Protein AF-A0A849BZ82-F1 (afdb_monomer_lite)

Structure (mmCIF, N/CA/C/O backbone):
data_AF-A0A849BZ82-F1
#
_entry.id   AF-A0A849BZ82-F1
#
loop_
_atom_site.group_PDB
_atom_site.id
_atom_site.type_symbol
_atom_site.label_atom_id
_atom_site.label_alt_id
_atom_site.label_comp_id
_atom_site.label_asym_id
_atom_site.label_entity_id
_atom_site.label_seq_id
_atom_site.pdbx_PDB_ins_code
_atom_site.Cartn_x
_atom_site.Cartn_y
_atom_site.Cartn_z
_atom_site.occupancy
_atom_site.B_iso_or_equiv
_atom_site.auth_seq_id
_atom_site.auth_comp_id
_atom_site.auth_asym_id
_atom_site.auth_atom_id
_atom_site.pdbx_PDB_model_num
ATOM 1 N N . SER A 1 1 ? 5.387 -6.179 18.784 1.00 56.09 1 SER A N 1
ATOM 2 C CA . SER A 1 1 ? 4.094 -5.492 18.665 1.00 56.09 1 SER A CA 1
ATOM 3 C C . SER A 1 1 ? 3.047 -6.336 19.368 1.00 56.09 1 SER A C 1
ATOM 5 O O . SER A 1 1 ? 3.060 -7.547 19.173 1.00 56.09 1 SER A O 1
ATOM 7 N N . VAL A 1 2 ? 2.236 -5.750 20.252 1.00 65.75 2 VAL A N 1
ATOM 8 C CA . VAL A 1 2 ? 1.095 -6.430 20.889 1.00 65.75 2 VAL A CA 1
ATOM 9 C C . VAL A 1 2 ? -0.139 -5.630 20.508 1.00 65.75 2 VAL A C 1
ATOM 11 O O . VAL A 1 2 ? -0.241 -4.455 20.849 1.00 65.75 2 VAL A O 1
ATOM 14 N N . LEU A 1 3 ? -1.044 -6.254 19.761 1.00 75.88 3 LEU A N 1
ATOM 15 C CA . LEU A 1 3 ? -2.314 -5.641 19.394 1.00 75.88 3 LEU A CA 1
ATOM 16 C C . LEU A 1 3 ? -3.299 -5.851 20.546 1.00 75.88 3 LEU A C 1
ATOM 18 O O . LEU A 1 3 ? -3.539 -6.985 20.964 1.00 75.88 3 LEU A O 1
ATOM 22 N N . GLY A 1 4 ? -3.840 -4.754 21.075 1.00 80.19 4 GLY A N 1
ATOM 23 C CA . GLY A 1 4 ? -4.931 -4.797 22.046 1.00 80.19 4 GLY A CA 1
ATOM 24 C C . GLY A 1 4 ? -6.253 -5.250 21.409 1.00 80.19 4 GLY A C 1
ATOM 25 O O . GLY A 1 4 ? -6.351 -5.351 20.183 1.00 80.19 4 GLY A O 1
ATOM 26 N N . PRO A 1 5 ? -7.291 -5.523 22.220 1.00 84.56 5 PRO A N 1
ATOM 27 C CA . PRO A 1 5 ? -8.618 -5.826 21.695 1.00 84.56 5 PRO A CA 1
ATOM 28 C C . PRO A 1 5 ? -9.149 -4.651 20.862 1.00 84.56 5 PRO A C 1
ATOM 30 O O . PRO A 1 5 ? -9.097 -3.500 21.291 1.00 84.56 5 PRO A O 1
ATOM 33 N N . LEU A 1 6 ? -9.680 -4.955 19.677 1.00 86.00 6 LEU A N 1
ATOM 34 C CA . LEU A 1 6 ? -10.348 -3.978 18.818 1.00 86.00 6 LEU A CA 1
ATOM 35 C C . LEU A 1 6 ? -11.829 -3.864 19.197 1.00 86.00 6 LEU A C 1
ATOM 37 O O . LEU A 1 6 ? -12.472 -4.865 19.527 1.00 86.00 6 LEU A O 1
ATOM 41 N N . GLY A 1 7 ? -12.385 -2.654 19.099 1.00 89.81 7 GLY A N 1
ATOM 42 C CA . GLY A 1 7 ? -13.831 -2.453 19.161 1.00 89.81 7 GLY A CA 1
ATOM 43 C C . GLY A 1 7 ? -14.538 -3.253 18.061 1.00 89.81 7 GLY A C 1
ATOM 44 O O . GLY A 1 7 ? -13.981 -3.481 16.987 1.00 89.81 7 GLY A O 1
ATOM 45 N N . VAL A 1 8 ? -15.772 -3.700 18.315 1.00 94.00 8 VAL A N 1
ATOM 46 C CA . VAL A 1 8 ? -16.495 -4.582 17.379 1.00 94.00 8 VAL A CA 1
ATOM 47 C C . VAL A 1 8 ? -16.681 -3.948 15.996 1.00 94.00 8 VAL A C 1
ATOM 49 O O . VAL A 1 8 ? -16.544 -4.638 14.986 1.00 94.00 8 VAL A O 1
ATOM 52 N N . ASP A 1 9 ? -16.941 -2.642 15.941 1.00 94.00 9 ASP A N 1
ATOM 53 C CA . ASP A 1 9 ? -17.139 -1.915 14.687 1.00 94.00 9 ASP A CA 1
ATOM 54 C C . ASP A 1 9 ? -15.819 -1.723 13.930 1.00 94.00 9 ASP A C 1
ATOM 56 O O . ASP A 1 9 ? -15.774 -1.927 12.713 1.00 94.00 9 ASP A O 1
ATOM 60 N N . ASP A 1 10 ? -14.719 -1.457 14.640 1.00 90.56 10 ASP A N 1
ATOM 61 C CA . ASP A 1 10 ? -13.378 -1.367 14.049 1.00 90.56 10 ASP A CA 1
ATOM 62 C C . ASP A 1 10 ? -12.938 -2.715 13.475 1.00 90.56 10 ASP A C 1
ATOM 64 O O . ASP A 1 10 ? -12.468 -2.787 12.339 1.00 90.56 10 ASP A O 1
ATOM 68 N N . ALA A 1 11 ? -13.159 -3.804 14.218 1.00 92.00 11 ALA A N 1
ATOM 69 C CA . ALA A 1 11 ? -12.847 -5.158 13.774 1.00 92.00 11 ALA A CA 1
ATOM 70 C C . ALA A 1 11 ? -13.655 -5.553 12.527 1.00 92.00 11 ALA A C 1
ATOM 72 O O . ALA A 1 11 ? -13.097 -6.085 11.564 1.00 92.00 11 ALA A O 1
ATOM 73 N N . ARG A 1 12 ? -14.966 -5.264 12.512 1.00 95.38 12 ARG A N 1
ATOM 74 C CA . ARG A 1 12 ? -15.824 -5.505 11.339 1.00 95.38 12 ARG A CA 1
ATOM 75 C C . ARG A 1 12 ? -15.361 -4.700 10.137 1.00 95.38 12 ARG A C 1
ATOM 77 O O . ARG A 1 12 ? -15.303 -5.247 9.037 1.00 95.38 12 ARG A O 1
ATOM 84 N N . THR A 1 13 ? -15.016 -3.434 10.345 1.00 92.81 13 THR A N 1
ATOM 85 C CA . THR A 1 13 ? -14.549 -2.568 9.265 1.00 92.81 13 THR A CA 1
ATOM 86 C C . THR A 1 13 ? -13.210 -3.073 8.734 1.00 92.81 13 THR A C 1
ATOM 88 O O . THR A 1 13 ? -13.089 -3.275 7.533 1.00 92.81 13 THR A O 1
ATOM 91 N N . ALA A 1 14 ? -12.231 -3.374 9.592 1.00 92.69 14 ALA A N 1
ATOM 92 C CA . ALA A 1 14 ? -10.935 -3.926 9.188 1.00 92.69 14 ALA A CA 1
ATOM 93 C C . ALA A 1 14 ? -11.083 -5.202 8.351 1.00 92.69 14 ALA A C 1
ATOM 95 O O . ALA A 1 14 ? -10.532 -5.292 7.252 1.00 92.69 14 ALA A O 1
ATOM 96 N N . LEU A 1 15 ? -11.896 -6.151 8.819 1.00 95.44 15 LEU A N 1
ATOM 97 C CA . LEU A 1 15 ? -12.140 -7.393 8.095 1.00 95.44 15 LEU A CA 1
ATOM 98 C C . LEU A 1 15 ? -12.830 -7.152 6.745 1.00 95.44 15 LEU A C 1
ATOM 100 O O . LEU A 1 15 ? -12.432 -7.744 5.744 1.00 95.44 15 LEU A O 1
ATOM 104 N N . ALA A 1 16 ? -13.843 -6.283 6.696 1.00 95.88 16 ALA A N 1
ATOM 105 C CA . ALA A 1 16 ? -14.559 -5.980 5.458 1.00 95.88 16 ALA A CA 1
ATOM 106 C C . ALA A 1 16 ? -13.627 -5.409 4.378 1.00 95.88 16 ALA A C 1
ATOM 108 O O . ALA A 1 16 ? -13.750 -5.763 3.206 1.00 95.88 16 ALA A O 1
ATOM 109 N N . GLU A 1 17 ? -12.668 -4.568 4.765 1.00 94.50 17 GLU A N 1
ATOM 110 C CA . GLU A 1 17 ? -11.703 -3.987 3.829 1.00 94.50 17 GLU A CA 1
ATOM 111 C C .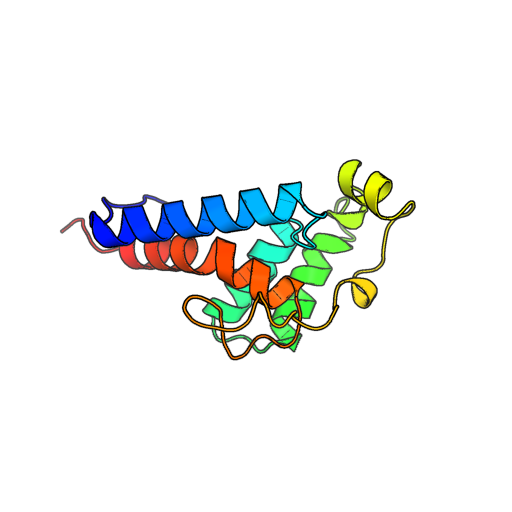 GLU A 1 17 ? -10.698 -5.006 3.303 1.00 94.50 17 GLU A C 1
ATOM 113 O O . GLU A 1 17 ? -10.450 -5.039 2.098 1.00 94.50 17 GLU A O 1
ATOM 118 N N . LEU A 1 18 ? -10.180 -5.880 4.170 1.00 95.88 18 LEU A N 1
ATOM 119 C CA . LEU A 1 18 ? -9.290 -6.967 3.757 1.00 95.88 18 LEU A CA 1
ATOM 120 C C . LEU A 1 18 ? -10.000 -7.950 2.820 1.00 95.88 18 LEU A C 1
ATOM 122 O O . LEU A 1 18 ? -9.435 -8.361 1.809 1.00 95.88 18 LEU A O 1
ATOM 126 N N . VAL A 1 19 ? -11.260 -8.285 3.104 1.00 97.69 19 VAL A N 1
ATOM 127 C CA . VAL A 1 19 ? -12.070 -9.137 2.223 1.00 97.69 19 VAL A CA 1
ATOM 128 C C . VAL A 1 19 ? -12.335 -8.453 0.879 1.00 97.69 19 VAL A C 1
ATOM 130 O O . VAL A 1 19 ? -12.341 -9.123 -0.153 1.00 97.69 19 VAL A O 1
ATOM 133 N N . ALA A 1 20 ? -12.539 -7.133 0.856 1.00 95.75 20 ALA A N 1
ATOM 134 C CA . ALA A 1 20 ? -12.695 -6.387 -0.391 1.00 95.75 20 ALA A CA 1
ATOM 135 C C . ALA A 1 20 ? -11.407 -6.398 -1.233 1.00 95.75 20 ALA A C 1
ATOM 137 O O . ALA A 1 20 ? -11.482 -6.643 -2.435 1.00 95.75 20 ALA A O 1
ATOM 138 N N . LEU A 1 21 ? -10.237 -6.213 -0.609 1.00 96.44 21 LEU A N 1
ATOM 139 C CA . LEU A 1 21 ? -8.942 -6.358 -1.284 1.00 96.44 21 LEU A CA 1
ATOM 140 C C . LEU A 1 21 ? -8.739 -7.781 -1.812 1.00 96.44 21 LEU A C 1
ATOM 142 O O . LEU A 1 21 ? -8.341 -7.954 -2.958 1.00 96.44 21 LEU A O 1
ATOM 146 N N . HIS A 1 22 ? -9.066 -8.797 -1.010 1.00 96.94 22 HIS A N 1
ATOM 147 C CA . HIS A 1 22 ? -8.979 -10.190 -1.440 1.00 96.94 22 HIS A CA 1
ATOM 148 C C . HIS A 1 22 ? -9.838 -10.452 -2.682 1.00 96.94 22 HIS A C 1
ATOM 150 O O . HIS A 1 22 ? -9.348 -11.036 -3.640 1.00 96.94 22 HIS A O 1
ATOM 156 N N . ARG A 1 23 ? -11.086 -9.966 -2.702 1.00 97.62 23 ARG A N 1
ATOM 157 C CA . ARG A 1 23 ? -11.966 -10.078 -3.875 1.00 97.62 23 ARG A CA 1
ATOM 158 C C . ARG A 1 23 ? -11.389 -9.375 -5.100 1.00 97.62 23 ARG A C 1
ATOM 160 O O . ARG A 1 23 ? -11.335 -9.988 -6.155 1.00 97.62 23 ARG A O 1
ATOM 167 N N . ALA A 1 24 ? -10.897 -8.146 -4.951 1.00 96.00 24 ALA A N 1
ATOM 168 C CA . ALA A 1 24 ? -10.261 -7.429 -6.057 1.00 96.00 24 ALA A CA 1
ATOM 169 C C . ALA A 1 24 ? -9.031 -8.180 -6.606 1.00 96.00 24 ALA A C 1
ATOM 171 O O . ALA A 1 24 ? -8.820 -8.206 -7.813 1.00 96.00 24 ALA A O 1
ATOM 172 N N . GLY A 1 25 ? -8.267 -8.844 -5.731 1.00 95.69 25 GLY A N 1
ATOM 173 C CA . GLY A 1 25 ? -7.138 -9.700 -6.107 1.00 95.69 25 GLY A CA 1
ATOM 174 C C . GLY A 1 25 ? -7.510 -11.014 -6.795 1.00 95.69 25 GLY A C 1
ATOM 175 O O . GLY A 1 25 ? -6.645 -11.635 -7.407 1.00 95.69 25 GLY A O 1
ATOM 176 N N . LEU A 1 26 ? -8.772 -11.446 -6.704 1.00 97.06 26 LEU A N 1
ATOM 177 C CA . LEU A 1 26 ? -9.290 -12.577 -7.478 1.00 97.06 26 LEU A CA 1
ATOM 178 C C . LEU A 1 26 ? -9.729 -12.160 -8.888 1.00 97.06 26 LEU A C 1
ATOM 180 O O . LEU A 1 26 ? -9.716 -12.999 -9.786 1.00 97.06 26 LEU A O 1
ATOM 184 N N . ASP A 1 27 ? -10.094 -10.890 -9.083 1.00 96.56 27 ASP A N 1
ATOM 185 C CA . ASP A 1 27 ? -10.492 -10.355 -10.389 1.00 96.56 27 ASP A CA 1
ATOM 186 C C . ASP A 1 27 ? -9.270 -9.989 -11.250 1.00 96.56 27 ASP A C 1
ATOM 188 O O . ASP A 1 27 ? -9.255 -10.227 -12.457 1.00 96.56 27 ASP A O 1
ATOM 192 N N . GLU A 1 28 ? -8.227 -9.421 -10.639 1.00 94.12 28 GLU A N 1
ATOM 1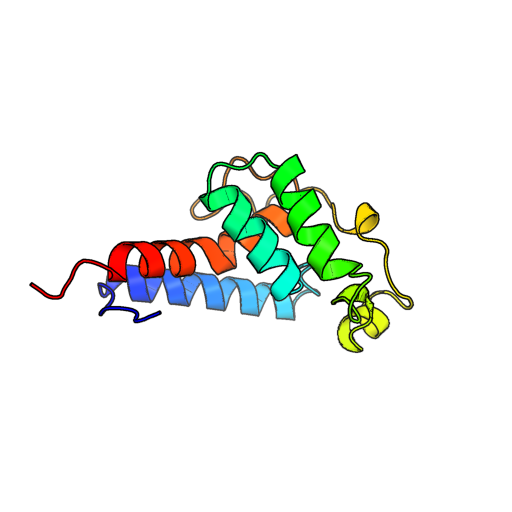93 C CA . GLU A 1 28 ? -6.957 -9.101 -11.298 1.00 94.12 28 GLU A CA 1
ATOM 194 C C . GLU A 1 28 ? -5.785 -9.085 -10.295 1.00 94.12 28 GLU A C 1
ATOM 196 O O . GLU A 1 28 ? -5.989 -8.820 -9.109 1.00 94.12 28 GLU A O 1
ATOM 201 N N . PRO A 1 29 ? -4.530 -9.283 -10.742 1.00 93.75 29 PRO A N 1
ATOM 202 C CA . PRO A 1 29 ? -3.365 -9.105 -9.881 1.00 93.75 29 PRO A CA 1
ATOM 203 C C . PRO A 1 29 ? -3.279 -7.671 -9.335 1.00 93.75 29 PRO A C 1
ATOM 205 O O . PRO A 1 29 ? -3.152 -6.702 -10.091 1.00 93.75 29 PRO A O 1
ATOM 208 N N . LEU A 1 30 ? -3.322 -7.522 -8.010 1.00 95.50 30 LEU A N 1
ATOM 209 C CA . LEU A 1 30 ? -3.132 -6.224 -7.363 1.00 95.50 30 LEU A CA 1
ATOM 210 C C . LEU A 1 30 ? -1.639 -5.860 -7.335 1.00 95.50 30 LEU A C 1
ATOM 212 O O . LEU A 1 30 ? -0.831 -6.696 -6.926 1.00 95.50 30 LEU A O 1
ATOM 216 N N . PRO A 1 31 ? -1.248 -4.616 -7.680 1.00 94.88 31 PRO A N 1
ATOM 217 C CA . PRO A 1 31 ? 0.129 -4.149 -7.522 1.00 94.88 31 PRO A CA 1
ATOM 218 C C . PRO A 1 31 ? 0.413 -3.834 -6.043 1.00 94.88 31 PRO A C 1
ATOM 220 O O . PRO A 1 31 ? 0.547 -2.675 -5.648 1.00 94.88 31 PRO A O 1
ATOM 223 N N . LEU A 1 32 ? 0.455 -4.884 -5.218 1.00 96.12 32 LEU A N 1
ATOM 224 C CA . LEU A 1 32 ? 0.653 -4.824 -3.770 1.00 96.12 32 LEU A CA 1
ATOM 225 C C . LEU A 1 32 ? 1.743 -5.821 -3.310 1.00 96.12 32 LEU A C 1
ATOM 227 O O . LEU A 1 32 ? 1.424 -6.793 -2.624 1.00 96.12 32 LEU A O 1
ATOM 231 N N . PRO A 1 33 ? 3.030 -5.607 -3.658 1.00 96.62 33 PRO A N 1
ATOM 232 C CA . PRO A 1 33 ? 4.124 -6.367 -3.052 1.00 96.62 33 PRO A CA 1
ATOM 233 C C . PRO A 1 33 ? 4.213 -6.021 -1.562 1.00 96.62 33 PRO A C 1
ATOM 235 O O . PRO A 1 33 ? 4.252 -4.843 -1.198 1.00 96.62 33 PRO A O 1
ATOM 238 N N . ILE A 1 34 ? 4.169 -7.021 -0.685 1.00 95.75 34 ILE A N 1
ATOM 239 C CA . ILE A 1 34 ? 3.835 -6.835 0.735 1.00 95.75 34 ILE A CA 1
ATOM 240 C C . ILE A 1 34 ? 4.896 -6.017 1.485 1.00 95.75 34 ILE A C 1
ATOM 242 O O . ILE A 1 34 ? 4.534 -5.069 2.185 1.00 95.75 34 ILE A O 1
ATOM 246 N N . LYS A 1 35 ? 6.195 -6.308 1.332 1.00 96.56 35 LYS A N 1
ATOM 247 C CA . LYS A 1 35 ? 7.270 -5.576 2.041 1.00 96.56 35 LYS A CA 1
ATOM 248 C C . LYS A 1 35 ? 7.469 -4.170 1.472 1.00 96.56 35 LYS A C 1
ATOM 250 O O . LYS A 1 35 ? 7.806 -3.242 2.211 1.00 96.56 35 LYS A O 1
ATOM 255 N N . THR A 1 36 ? 7.288 -4.015 0.166 1.00 98.00 36 THR A N 1
ATOM 256 C CA . THR A 1 36 ? 7.360 -2.750 -0.572 1.00 98.00 36 THR A CA 1
ATOM 257 C C . THR A 1 36 ? 6.208 -1.834 -0.170 1.00 98.00 36 THR A C 1
ATOM 259 O O . THR A 1 36 ? 6.428 -0.666 0.155 1.00 98.00 36 THR A O 1
ATOM 262 N N . ALA A 1 37 ? 4.991 -2.377 -0.110 1.00 98.31 37 ALA A N 1
ATOM 263 C CA . ALA A 1 37 ? 3.797 -1.678 0.341 1.00 98.31 37 ALA A CA 1
ATOM 264 C C . ALA A 1 37 ? 3.879 -1.293 1.824 1.00 98.31 37 ALA A C 1
ATOM 266 O O . ALA A 1 37 ? 3.509 -0.175 2.175 1.00 98.31 37 ALA A O 1
ATOM 267 N N . GLU A 1 38 ? 4.404 -2.170 2.687 1.00 98.06 38 GLU A N 1
ATOM 268 C CA . GLU A 1 38 ? 4.635 -1.855 4.104 1.00 98.06 38 GLU A CA 1
ATOM 269 C C . GLU A 1 38 ? 5.565 -0.648 4.238 1.00 98.06 38 GLU A C 1
ATOM 271 O O . GLU A 1 38 ? 5.213 0.337 4.883 1.00 98.06 38 GLU A O 1
ATOM 276 N N . ALA A 1 39 ? 6.717 -0.673 3.559 1.00 98.06 39 ALA A N 1
ATOM 277 C CA . ALA A 1 39 ? 7.672 0.430 3.612 1.00 98.06 39 ALA A CA 1
ATOM 278 C C . ALA A 1 39 ? 7.074 1.747 3.095 1.00 98.06 39 ALA A C 1
ATOM 280 O O . ALA A 1 39 ? 7.360 2.810 3.656 1.00 98.06 39 ALA A O 1
ATOM 281 N N . TYR A 1 40 ? 6.231 1.682 2.060 1.00 98.56 40 TYR A N 1
ATOM 282 C CA . TYR A 1 40 ? 5.487 2.835 1.563 1.00 98.56 40 TYR A CA 1
ATOM 283 C C . TYR A 1 40 ? 4.549 3.401 2.638 1.00 98.56 40 TYR A C 1
ATOM 285 O O . TYR A 1 40 ? 4.650 4.576 3.004 1.00 98.56 40 TYR A O 1
ATOM 293 N N . ALA A 1 41 ? 3.655 2.564 3.169 1.00 98.25 41 ALA A N 1
ATOM 294 C CA . ALA A 1 41 ? 2.637 2.970 4.132 1.00 98.25 41 ALA A CA 1
ATOM 295 C C . ALA A 1 41 ? 3.258 3.479 5.438 1.00 98.25 41 ALA A C 1
ATOM 297 O O . ALA A 1 41 ? 2.895 4.554 5.911 1.00 98.25 41 ALA A O 1
ATOM 298 N N . SER A 1 42 ? 4.277 2.793 5.959 1.00 97.88 42 SER A N 1
ATOM 299 C CA . SER A 1 42 ? 5.035 3.218 7.139 1.00 97.88 42 SER A CA 1
ATOM 300 C C . SER A 1 42 ? 5.652 4.608 6.960 1.00 97.88 42 SER A C 1
ATOM 302 O O . SER A 1 42 ? 5.605 5.434 7.877 1.00 97.88 42 SER A O 1
ATOM 304 N N . ARG A 1 43 ? 6.183 4.930 5.768 1.00 98.31 43 ARG A N 1
ATOM 305 C CA . ARG A 1 43 ? 6.682 6.285 5.481 1.00 98.31 43 ARG A CA 1
ATOM 306 C C . ARG A 1 43 ? 5.575 7.321 5.387 1.00 98.31 43 ARG A C 1
ATOM 308 O O . ARG A 1 43 ? 5.758 8.405 5.938 1.00 98.31 43 ARG A O 1
ATOM 315 N N . ARG A 1 44 ? 4.448 7.007 4.743 1.00 97.75 44 ARG A N 1
ATOM 316 C CA . ARG A 1 44 ? 3.301 7.927 4.669 1.00 97.75 44 ARG A CA 1
ATOM 317 C C . ARG A 1 44 ? 2.700 8.206 6.036 1.00 97.75 44 ARG A C 1
ATOM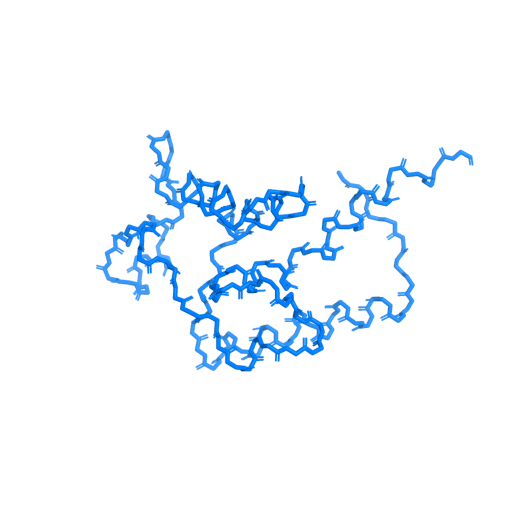 319 O O . ARG A 1 44 ? 2.486 9.367 6.373 1.00 97.75 44 ARG A O 1
ATOM 326 N N . ARG A 1 45 ? 2.527 7.175 6.860 1.00 95.31 45 ARG A N 1
ATOM 327 C CA . ARG A 1 45 ? 2.067 7.307 8.244 1.00 95.31 45 ARG A CA 1
ATOM 328 C C . ARG A 1 45 ? 2.994 8.184 9.083 1.00 95.31 45 ARG A C 1
ATOM 330 O O . ARG A 1 45 ? 2.525 8.994 9.873 1.00 95.31 45 ARG A O 1
ATOM 337 N N . GLY A 1 46 ? 4.306 8.066 8.882 1.00 94.69 46 GLY A N 1
ATOM 338 C CA . GLY A 1 46 ? 5.308 8.918 9.527 1.00 94.69 46 GLY A CA 1
ATOM 339 C C . GLY A 1 46 ? 5.347 10.372 9.032 1.00 94.69 46 GLY A C 1
ATOM 340 O O . GLY A 1 46 ? 6.283 11.087 9.379 1.00 94.69 46 GLY A O 1
ATOM 341 N N . GLY A 1 47 ? 4.393 10.808 8.200 1.00 96.00 47 GLY A N 1
ATOM 342 C CA . GLY A 1 47 ? 4.342 12.160 7.631 1.00 96.00 47 GLY A CA 1
ATOM 343 C C . GLY A 1 47 ? 5.256 12.374 6.421 1.00 96.00 47 GLY A C 1
ATOM 344 O O . GLY A 1 47 ? 5.455 13.509 5.992 1.00 96.00 47 GLY A O 1
ATOM 345 N N . GLY A 1 48 ? 5.835 11.306 5.866 1.00 97.81 48 GLY A N 1
ATOM 346 C CA . GLY A 1 48 ? 6.646 11.377 4.655 1.00 97.81 48 GLY A CA 1
ATOM 347 C C . GLY A 1 48 ? 5.819 11.763 3.427 1.00 97.81 48 GLY A C 1
ATOM 348 O O . GLY A 1 48 ? 4.644 11.415 3.309 1.00 97.81 48 GLY A O 1
ATOM 349 N N . SER A 1 49 ? 6.452 12.459 2.481 1.00 98.38 49 SER A N 1
ATOM 350 C CA . SER A 1 49 ? 5.843 12.764 1.184 1.00 98.38 49 SER A CA 1
ATOM 351 C C . SER A 1 49 ? 5.638 11.498 0.340 1.00 98.38 49 SER A C 1
ATOM 353 O O . SER A 1 49 ? 6.262 10.464 0.590 1.00 98.38 49 SER A O 1
ATOM 355 N N . VAL A 1 50 ? 4.811 11.597 -0.711 1.00 98.25 50 VAL A N 1
ATOM 356 C CA . VAL A 1 50 ? 4.656 10.549 -1.743 1.00 98.25 50 VAL A CA 1
ATOM 357 C C . VAL A 1 50 ? 6.027 10.081 -2.239 1.00 98.25 50 VAL A C 1
ATOM 359 O O . VAL A 1 50 ? 6.294 8.885 -2.244 1.00 98.25 50 VAL A O 1
ATOM 362 N N . LEU A 1 51 ? 6.909 11.021 -2.597 1.00 98.06 51 LEU A N 1
ATOM 363 C CA . LEU A 1 51 ? 8.236 10.723 -3.138 1.00 98.06 51 LEU A CA 1
ATOM 364 C C . LEU A 1 51 ? 9.117 9.983 -2.120 1.00 98.06 51 LEU A C 1
ATOM 366 O O . LEU A 1 51 ? 9.690 8.948 -2.435 1.00 98.06 51 LEU A O 1
ATOM 370 N N . ALA A 1 52 ? 9.152 10.447 -0.867 1.00 98.38 52 ALA A N 1
ATOM 371 C CA . ALA A 1 52 ? 9.925 9.781 0.183 1.00 98.38 52 ALA A CA 1
ATOM 372 C C . ALA A 1 52 ? 9.416 8.355 0.478 1.00 98.38 52 ALA A C 1
ATOM 374 O O . ALA A 1 52 ? 10.197 7.469 0.838 1.00 98.38 52 ALA A O 1
ATOM 375 N N . ALA A 1 53 ? 8.107 8.126 0.336 1.00 98.50 53 ALA A N 1
ATOM 376 C CA . ALA A 1 53 ? 7.510 6.801 0.447 1.00 98.50 53 ALA A CA 1
ATOM 377 C C . ALA A 1 53 ? 7.854 5.906 -0.757 1.00 98.50 53 ALA A C 1
ATOM 379 O O . ALA A 1 53 ? 8.189 4.739 -0.552 1.00 98.50 53 ALA A O 1
ATOM 380 N N . GLN A 1 54 ? 7.860 6.450 -1.982 1.00 98.19 54 GLN A N 1
ATOM 381 C CA . GLN A 1 54 ? 8.326 5.742 -3.183 1.00 98.19 54 GLN A CA 1
ATOM 382 C C . GLN A 1 54 ? 9.791 5.316 -3.049 1.00 98.19 54 GLN A C 1
ATOM 384 O O . GLN A 1 54 ? 10.104 4.155 -3.294 1.00 98.19 54 GLN A O 1
ATOM 389 N N . ASP A 1 55 ? 10.666 6.194 -2.554 1.00 97.62 55 ASP A N 1
ATOM 390 C CA . ASP A 1 55 ? 12.078 5.868 -2.321 1.00 97.62 55 ASP A CA 1
ATOM 391 C C . ASP A 1 55 ? 12.253 4.736 -1.296 1.00 97.62 55 ASP A C 1
ATOM 393 O O . ASP A 1 55 ? 13.145 3.894 -1.411 1.00 97.62 55 ASP A O 1
ATOM 397 N N . ALA A 1 56 ? 11.423 4.706 -0.248 1.00 97.56 56 ALA A N 1
ATOM 398 C CA . ALA A 1 56 ? 11.474 3.641 0.751 1.00 97.56 56 ALA A CA 1
ATOM 399 C C . ALA A 1 56 ? 10.962 2.303 0.228 1.00 97.56 56 ALA A C 1
ATOM 401 O O . ALA A 1 56 ? 11.558 1.273 0.543 1.00 97.56 56 ALA A O 1
ATOM 402 N N . ALA A 1 57 ? 9.904 2.334 -0.573 1.00 97.88 57 ALA A N 1
ATOM 403 C CA . ALA A 1 57 ? 9.371 1.178 -1.267 1.00 97.88 57 ALA A CA 1
ATOM 404 C C . ALA A 1 57 ? 10.381 0.620 -2.284 1.00 97.88 57 ALA A C 1
ATOM 406 O O . ALA A 1 57 ? 10.692 -0.567 -2.243 1.00 97.88 57 ALA A O 1
ATOM 407 N N . ALA A 1 58 ? 10.989 1.475 -3.112 1.00 96.69 58 ALA A N 1
ATOM 408 C CA . ALA A 1 58 ? 11.984 1.079 -4.111 1.00 96.69 58 ALA A CA 1
ATOM 409 C C . ALA A 1 58 ? 13.166 0.313 -3.493 1.00 96.69 58 ALA A C 1
ATOM 411 O O . ALA A 1 58 ? 13.595 -0.701 -4.033 1.00 96.69 58 ALA A O 1
ATOM 412 N N . ARG A 1 59 ? 13.630 0.714 -2.299 1.00 95.56 59 ARG A N 1
ATOM 413 C CA . ARG A 1 59 ? 14.687 -0.009 -1.563 1.00 95.56 59 ARG A CA 1
ATOM 414 C C . ARG A 1 59 ? 14.299 -1.422 -1.115 1.00 95.56 59 ARG A C 1
ATOM 416 O O . ARG A 1 59 ? 15.190 -2.217 -0.833 1.00 95.56 59 ARG A O 1
ATOM 423 N N . ARG A 1 60 ? 13.004 -1.724 -0.978 1.00 96.44 60 ARG A N 1
ATOM 424 C CA . ARG A 1 60 ? 12.500 -3.080 -0.684 1.00 96.44 60 ARG A CA 1
ATOM 425 C C . ARG A 1 60 ? 12.281 -3.896 -1.952 1.00 96.44 60 ARG A C 1
ATOM 427 O O . ARG A 1 60 ? 12.457 -5.109 -1.921 1.00 96.44 60 ARG A O 1
ATOM 434 N N . TRP A 1 61 ? 11.943 -3.217 -3.039 1.00 97.31 61 TRP A N 1
ATOM 435 C CA . TRP A 1 61 ? 11.669 -3.824 -4.328 1.00 97.31 61 TRP A CA 1
ATOM 436 C C . TRP A 1 61 ? 12.941 -4.226 -5.091 1.00 97.31 61 TRP A C 1
ATOM 438 O O . TRP A 1 61 ? 13.092 -5.399 -5.409 1.00 97.31 61 TRP A O 1
ATOM 448 N N . ASP A 1 62 ? 13.884 -3.298 -5.296 1.00 93.56 62 ASP A N 1
ATOM 449 C CA . ASP A 1 62 ? 15.107 -3.499 -6.105 1.00 93.56 62 ASP A CA 1
ATOM 450 C C . ASP A 1 62 ? 16.348 -3.903 -5.273 1.00 93.56 62 ASP A C 1
ATOM 452 O O . ASP A 1 62 ? 17.455 -3.889 -5.797 1.00 93.56 62 ASP A O 1
ATOM 456 N N . SER A 1 63 ? 16.202 -4.162 -3.965 1.00 85.44 63 SER A N 1
ATOM 457 C CA . SER A 1 63 ? 17.296 -4.195 -2.967 1.00 85.44 63 SER A CA 1
ATOM 458 C C . SER A 1 63 ? 18.657 -4.739 -3.462 1.00 85.44 63 SER A C 1
ATOM 460 O O . SER A 1 63 ? 18.752 -5.809 -4.053 1.00 85.44 63 SER A O 1
ATOM 462 N N . ASP A 1 64 ? 19.734 -4.008 -3.151 1.00 73.62 64 ASP A N 1
ATOM 463 C CA . ASP A 1 64 ? 21.117 -4.294 -3.567 1.00 73.62 64 ASP A CA 1
ATOM 464 C C . ASP A 1 64 ? 21.879 -5.234 -2.614 1.00 73.62 64 ASP A C 1
ATOM 466 O O . ASP A 1 64 ? 22.872 -5.858 -2.992 1.00 73.62 64 ASP A O 1
ATOM 470 N N . ARG A 1 65 ? 21.435 -5.325 -1.356 1.00 78.56 65 ARG A N 1
ATOM 471 C CA . ARG A 1 65 ? 22.102 -6.093 -0.294 1.00 78.56 65 ARG A CA 1
ATOM 472 C C . ARG A 1 65 ? 21.628 -7.545 -0.215 1.00 78.56 65 ARG A C 1
ATOM 474 O O . ARG A 1 65 ? 22.411 -8.426 0.130 1.00 78.56 65 ARG A O 1
ATOM 481 N N . PHE A 1 66 ? 20.349 -7.770 -0.487 1.00 82.25 66 PHE A N 1
ATOM 482 C CA . PHE A 1 66 ? 19.689 -9.073 -0.586 1.00 82.25 66 PHE A CA 1
ATOM 483 C C . PHE A 1 66 ? 18.683 -8.984 -1.734 1.00 82.25 66 PHE A C 1
ATOM 485 O O . PHE A 1 66 ? 18.233 -7.873 -1.994 1.00 82.25 66 PHE A O 1
ATOM 492 N N . PRO A 1 67 ? 18.288 -10.097 -2.379 1.00 85.12 67 PRO A N 1
ATOM 493 C CA . PRO A 1 67 ? 17.249 -10.049 -3.402 1.00 85.12 67 PRO A CA 1
ATOM 494 C C . PRO A 1 67 ? 16.009 -9.308 -2.885 1.00 85.12 67 PRO A C 1
ATOM 496 O O . PRO A 1 67 ? 15.463 -9.657 -1.832 1.00 85.12 67 PRO A O 1
ATOM 499 N N . GLY A 1 68 ? 15.631 -8.233 -3.578 1.00 92.75 68 GLY A N 1
ATOM 500 C CA . GLY A 1 68 ? 14.394 -7.506 -3.306 1.00 92.75 68 GLY A CA 1
ATOM 501 C C . GLY A 1 68 ? 13.168 -8.255 -3.834 1.00 92.75 68 GLY A C 1
ATOM 502 O O . GLY A 1 68 ? 13.305 -9.253 -4.542 1.00 92.75 68 GLY A O 1
ATOM 503 N N . GLU A 1 69 ? 11.964 -7.768 -3.511 1.00 96.00 69 GLU A N 1
ATOM 504 C CA . GLU A 1 69 ? 10.712 -8.419 -3.949 1.00 96.00 69 GLU A CA 1
ATOM 505 C C . GLU A 1 69 ? 10.599 -8.523 -5.484 1.00 96.00 69 GLU A C 1
ATOM 507 O O . GLU A 1 69 ? 9.944 -9.431 -5.979 1.00 96.00 69 GLU A O 1
ATOM 512 N N . ALA A 1 70 ? 11.298 -7.685 -6.262 1.00 96.19 70 ALA A N 1
ATOM 513 C CA . ALA A 1 70 ? 11.322 -7.792 -7.725 1.00 96.19 70 ALA A CA 1
ATOM 514 C C . ALA A 1 70 ? 11.811 -9.158 -8.243 1.00 96.19 70 ALA A C 1
ATOM 516 O O . ALA A 1 70 ? 11.416 -9.576 -9.334 1.00 96.19 70 ALA A O 1
ATOM 517 N N . ALA A 1 71 ? 12.664 -9.833 -7.468 1.00 95.62 71 ALA A N 1
ATOM 518 C CA . ALA A 1 71 ? 13.255 -11.123 -7.802 1.00 95.62 71 ALA A CA 1
ATOM 519 C C . ALA A 1 71 ? 12.459 -12.322 -7.251 1.00 95.62 71 ALA A C 1
ATOM 521 O O . ALA A 1 71 ? 12.813 -13.469 -7.541 1.00 95.62 71 ALA A O 1
ATOM 522 N N . ASP A 1 72 ? 11.399 -12.094 -6.462 1.00 95.38 72 ASP A N 1
ATOM 523 C CA . ASP A 1 72 ? 10.588 -13.190 -5.926 1.00 95.38 72 ASP A CA 1
ATOM 524 C C . ASP A 1 72 ? 9.819 -13.898 -7.074 1.00 95.38 72 ASP A C 1
ATOM 526 O O . ASP A 1 72 ? 9.370 -13.242 -8.027 1.00 95.38 72 ASP A O 1
ATOM 530 N N . PRO A 1 73 ? 9.650 -15.239 -7.031 1.00 96.12 73 PRO A N 1
ATOM 531 C CA . PRO A 1 73 ? 9.103 -16.015 -8.149 1.00 96.12 73 PRO A CA 1
ATOM 532 C C . PRO A 1 73 ? 7.733 -15.545 -8.654 1.00 96.12 73 PRO A C 1
ATOM 534 O O . PRO A 1 73 ? 7.476 -15.574 -9.857 1.00 96.12 73 PRO A O 1
ATOM 537 N N . GLU A 1 74 ? 6.852 -15.102 -7.760 1.00 94.75 74 GLU A N 1
ATOM 538 C CA . GLU A 1 74 ? 5.530 -14.569 -8.088 1.00 94.75 74 GLU A CA 1
ATOM 539 C C . GLU A 1 74 ? 5.596 -13.261 -8.889 1.00 94.75 74 GLU A C 1
ATOM 541 O O . GLU A 1 74 ? 4.789 -13.047 -9.796 1.00 94.75 74 GLU A O 1
ATOM 546 N N . HIS A 1 75 ? 6.581 -12.410 -8.605 1.00 95.88 75 HIS A N 1
ATOM 547 C CA . HIS A 1 75 ? 6.783 -11.140 -9.293 1.00 95.88 75 HIS A CA 1
ATOM 548 C C . HIS A 1 75 ? 7.440 -11.355 -10.658 1.00 95.88 75 HIS A C 1
ATOM 550 O O . HIS A 1 75 ? 6.999 -10.771 -11.652 1.00 95.88 75 HIS A O 1
ATOM 556 N N . LEU A 1 76 ? 8.394 -12.286 -10.741 1.00 96.12 76 LEU A N 1
ATOM 557 C CA . LEU A 1 76 ? 8.952 -12.751 -12.011 1.00 96.12 76 LEU A CA 1
ATOM 558 C C . LEU A 1 76 ? 7.883 -13.372 -12.915 1.00 96.12 76 LEU A C 1
ATOM 560 O O . LEU A 1 76 ? 7.853 -13.087 -14.111 1.00 96.12 76 LEU A O 1
ATOM 564 N N . LEU A 1 77 ? 6.987 -14.192 -12.359 1.00 95.69 77 LEU A N 1
ATOM 565 C CA . LEU A 1 77 ? 5.885 -14.800 -13.105 1.00 95.69 77 LEU A CA 1
ATOM 566 C C . LEU A 1 77 ? 4.919 -13.741 -13.649 1.00 95.69 77 LEU A C 1
ATOM 568 O O . LEU A 1 77 ? 4.498 -13.833 -14.801 1.00 95.69 77 LEU A O 1
ATOM 572 N N . LEU A 1 78 ? 4.577 -12.738 -12.834 1.00 94.56 78 LEU A N 1
ATOM 573 C CA . LEU A 1 78 ? 3.638 -11.681 -13.211 1.00 94.56 78 LEU A CA 1
ATOM 574 C C . LEU A 1 78 ? 4.195 -10.757 -14.304 1.00 94.56 78 LEU A C 1
ATOM 576 O O . LEU A 1 78 ? 3.452 -10.332 -15.188 1.00 94.56 78 LEU A O 1
ATOM 580 N N . HIS A 1 79 ? 5.486 -10.429 -14.241 1.00 94.00 79 HIS A N 1
ATOM 581 C CA . HIS A 1 79 ? 6.098 -9.424 -15.116 1.00 94.00 79 HIS A CA 1
ATOM 582 C C . HIS A 1 79 ? 6.956 -10.016 -16.245 1.00 94.00 79 HIS A C 1
ATOM 584 O O . HIS A 1 79 ? 7.339 -9.295 -17.167 1.00 94.00 79 HIS A O 1
ATOM 590 N N . GLY A 1 80 ? 7.268 -11.313 -16.191 1.00 96.50 80 GLY A N 1
ATOM 591 C CA . GLY A 1 80 ? 8.144 -12.014 -17.138 1.00 96.50 80 GLY A CA 1
ATOM 592 C C . GLY A 1 80 ? 9.634 -11.677 -16.997 1.00 96.50 80 GLY A C 1
ATOM 593 O O . GLY A 1 80 ? 10.453 -12.175 -17.768 1.00 96.50 80 GLY A O 1
ATOM 594 N N . ARG A 1 81 ? 9.985 -10.811 -16.045 1.00 95.62 81 ARG A N 1
ATOM 595 C CA . ARG A 1 81 ? 11.336 -10.334 -15.733 1.00 95.62 81 ARG A CA 1
ATOM 596 C C . ARG A 1 81 ? 11.334 -9.682 -14.356 1.00 95.62 81 ARG A C 1
ATOM 598 O O . ARG A 1 81 ? 10.271 -9.352 -13.834 1.00 95.62 81 ARG A O 1
ATOM 605 N N . GLU A 1 82 ? 12.519 -9.392 -13.838 1.00 95.25 82 GLU A N 1
ATOM 606 C CA . GLU A 1 82 ? 12.658 -8.418 -12.756 1.00 95.25 82 GLU A CA 1
ATOM 607 C C . GLU A 1 82 ? 12.218 -7.041 -13.282 1.00 95.25 82 GLU A C 1
ATOM 609 O O . GLU A 1 82 ? 12.806 -6.481 -14.217 1.00 95.25 82 GLU A O 1
ATOM 614 N N . LEU A 1 83 ? 11.107 -6.533 -12.749 1.00 95.62 83 LEU A N 1
ATOM 615 C CA . LEU A 1 83 ? 10.551 -5.229 -13.102 1.00 95.62 83 LEU A CA 1
ATOM 616 C C . LEU A 1 83 ? 11.266 -4.152 -12.263 1.00 95.62 83 LEU A C 1
ATOM 618 O O . LEU A 1 83 ? 11.240 -4.269 -11.049 1.00 95.62 83 LEU A O 1
ATOM 622 N N . PRO A 1 84 ? 11.867 -3.100 -12.839 1.00 95.25 84 PRO A N 1
ATOM 623 C CA . PRO A 1 84 ? 12.436 -1.979 -12.094 1.00 95.25 84 PRO A CA 1
ATOM 624 C C . PRO A 1 84 ? 11.391 -1.229 -11.265 1.00 95.25 84 PRO A C 1
ATOM 626 O O . PRO A 1 84 ? 10.274 -0.999 -11.737 1.00 95.25 84 PRO A O 1
ATOM 629 N N . SER A 1 85 ? 11.768 -0.731 -10.082 1.00 95.75 85 SER A N 1
ATOM 630 C CA . SER A 1 85 ? 10.854 0.041 -9.214 1.00 95.75 85 SER A CA 1
ATOM 631 C C . SER A 1 85 ? 10.213 1.258 -9.888 1.00 95.75 85 SER A C 1
ATOM 633 O O . SER A 1 85 ? 9.089 1.626 -9.549 1.00 95.75 85 SER A O 1
ATOM 635 N N . ALA A 1 86 ? 10.888 1.876 -10.861 1.00 95.25 86 ALA A N 1
ATOM 636 C CA . ALA A 1 86 ? 10.353 3.002 -11.627 1.00 95.25 86 ALA A CA 1
ATOM 637 C C . ALA A 1 86 ? 9.046 2.661 -12.372 1.00 95.25 86 ALA A C 1
ATOM 639 O O . ALA A 1 86 ? 8.241 3.555 -12.630 1.00 95.25 86 ALA A O 1
ATOM 640 N N . GLU A 1 87 ? 8.813 1.382 -12.683 1.00 96.19 87 GLU A N 1
ATOM 641 C CA . GLU A 1 87 ? 7.632 0.901 -13.405 1.00 96.19 87 GLU A CA 1
ATOM 642 C C . GLU A 1 87 ? 6.466 0.498 -12.476 1.00 96.19 87 GLU A C 1
ATOM 644 O O . GLU A 1 87 ? 5.395 0.145 -12.960 1.00 96.19 87 GLU A O 1
ATOM 649 N N . LEU A 1 88 ? 6.616 0.584 -11.146 1.00 94.75 88 LEU A N 1
ATOM 650 C CA . LEU A 1 88 ? 5.552 0.236 -10.184 1.00 94.75 88 LEU A CA 1
ATOM 651 C C . LEU A 1 88 ? 4.441 1.296 -10.066 1.00 94.75 88 LEU A C 1
ATOM 653 O O . LEU A 1 88 ? 3.361 1.033 -9.528 1.00 94.75 88 LEU A O 1
ATOM 657 N N . TRP A 1 89 ? 4.708 2.523 -10.511 1.00 96.38 89 TRP A N 1
ATOM 658 C CA . TRP A 1 89 ? 3.941 3.713 -10.133 1.00 96.38 89 TRP A CA 1
ATOM 659 C C . TRP A 1 89 ? 2.782 4.023 -11.083 1.00 96.38 89 TRP A C 1
ATOM 661 O O . TRP A 1 89 ? 2.704 5.102 -11.669 1.00 96.38 89 TRP A O 1
ATOM 671 N N . PHE A 1 90 ? 1.841 3.089 -11.211 1.00 95.38 90 PHE A N 1
ATOM 672 C CA . PHE A 1 90 ? 0.616 3.310 -11.986 1.00 95.38 90 PHE A CA 1
ATOM 673 C C . PHE A 1 90 ? -0.326 4.309 -11.295 1.00 95.38 90 PHE A C 1
ATOM 675 O O . PHE A 1 90 ? -0.405 4.298 -10.063 1.00 95.38 90 PHE A O 1
ATOM 682 N N . PRO A 1 91 ? -1.094 5.128 -12.038 1.00 97.06 91 PRO A N 1
ATOM 683 C CA . PRO A 1 91 ? -2.108 6.006 -11.452 1.00 97.06 91 PRO A CA 1
ATOM 684 C C . PRO A 1 91 ? -3.173 5.234 -10.657 1.00 97.06 91 PRO A C 1
ATOM 686 O O . PRO A 1 91 ? -3.594 4.154 -11.070 1.00 97.06 91 PRO A O 1
ATOM 689 N N . THR A 1 92 ? -3.639 5.797 -9.538 1.00 96.69 92 THR A N 1
ATOM 690 C CA . THR A 1 92 ? -4.745 5.220 -8.743 1.00 96.69 92 THR A CA 1
ATOM 691 C C . THR A 1 92 ? -6.027 5.103 -9.575 1.00 96.69 92 THR A C 1
ATOM 693 O O . THR A 1 92 ? -6.405 6.071 -10.249 1.00 96.69 92 THR A O 1
ATOM 696 N N . LYS A 1 93 ? -6.722 3.957 -9.497 1.00 94.62 93 LYS A N 1
ATOM 697 C CA . LYS A 1 93 ? -8.003 3.743 -10.192 1.00 94.62 93 LYS A CA 1
ATOM 698 C C . LYS A 1 93 ? -9.150 4.455 -9.480 1.00 94.62 93 LYS A C 1
ATOM 700 O O . LYS A 1 93 ? -9.117 4.628 -8.269 1.00 94.62 93 LYS A O 1
ATOM 705 N N . ASP A 1 94 ? -10.219 4.779 -10.201 1.00 93.75 94 ASP A N 1
ATOM 706 C CA . ASP A 1 94 ? -11.394 5.433 -9.605 1.00 93.75 94 ASP A CA 1
ATOM 707 C C . ASP A 1 94 ? -12.087 4.578 -8.536 1.00 93.75 94 ASP A C 1
ATOM 709 O O . ASP A 1 94 ? -12.538 5.110 -7.528 1.00 93.75 94 ASP A O 1
ATOM 713 N N . ALA A 1 95 ? -12.099 3.250 -8.695 1.00 92.00 95 ALA A N 1
ATOM 714 C CA . ALA A 1 95 ? -12.614 2.322 -7.680 1.00 92.00 95 ALA A CA 1
ATOM 715 C C . ALA A 1 95 ? -11.786 2.317 -6.375 1.00 92.00 95 ALA A C 1
ATOM 717 O O . ALA A 1 95 ? -12.262 1.878 -5.330 1.00 92.00 95 ALA A O 1
ATOM 718 N N . GLU A 1 96 ? -10.554 2.826 -6.436 1.00 94.94 96 GLU A N 1
ATOM 719 C CA . GLU A 1 96 ? -9.617 2.977 -5.316 1.00 94.94 96 GLU A CA 1
ATOM 720 C C . GLU A 1 96 ? -9.613 4.430 -4.806 1.00 94.94 96 GLU A C 1
ATOM 722 O O . GLU A 1 96 ? -8.676 4.890 -4.152 1.00 94.94 96 GLU A O 1
ATOM 727 N N . ARG A 1 97 ? -10.681 5.175 -5.121 1.00 89.12 97 ARG A N 1
ATOM 728 C CA . ARG A 1 97 ? -10.976 6.515 -4.618 1.00 89.12 97 ARG A CA 1
ATOM 729 C C . ARG A 1 97 ? -12.328 6.469 -3.914 1.00 89.12 97 ARG A C 1
ATOM 731 O O . ARG A 1 97 ? -13.301 5.944 -4.442 1.00 89.12 97 ARG A O 1
ATOM 738 N N . GLY A 1 98 ? -12.421 7.039 -2.716 1.00 88.50 98 GLY A N 1
ATOM 739 C CA . GLY A 1 98 ? -13.694 7.135 -2.000 1.00 88.50 98 GLY A CA 1
ATOM 740 C C . GLY A 1 98 ? -13.575 6.913 -0.500 1.00 88.50 98 GLY A C 1
ATOM 741 O O . GLY A 1 98 ? -12.507 7.074 0.088 1.00 88.50 98 GLY A O 1
ATOM 742 N N . ALA A 1 99 ? -14.701 6.579 0.131 1.00 88.56 99 ALA A N 1
ATOM 743 C CA . ALA A 1 99 ? -14.747 6.311 1.563 1.00 88.56 99 ALA A CA 1
ATOM 744 C C . ALA A 1 99 ? -13.833 5.127 1.926 1.00 88.56 99 ALA A C 1
ATOM 746 O O . ALA A 1 99 ? -13.877 4.080 1.285 1.00 88.56 99 ALA A O 1
ATOM 747 N N . GLY A 1 100 ? -12.995 5.316 2.947 1.00 87.38 100 GLY A N 1
ATOM 748 C CA . GLY A 1 100 ? -12.014 4.324 3.395 1.00 87.38 100 GLY A CA 1
ATOM 749 C C . GLY A 1 100 ? -10.697 4.298 2.605 1.00 87.38 100 GLY A C 1
ATOM 750 O O . GLY A 1 100 ? -9.747 3.656 3.048 1.00 87.38 100 GLY A O 1
ATOM 751 N N . TRP A 1 101 ? -10.594 5.010 1.482 1.00 95.25 101 TRP A N 1
ATOM 752 C CA . TRP A 1 101 ? -9.341 5.158 0.738 1.00 95.25 101 TRP A CA 1
ATOM 753 C C . TRP A 1 101 ? -8.628 6.460 1.111 1.00 95.25 101 TRP A C 1
ATOM 755 O O . TRP A 1 101 ? -9.267 7.488 1.357 1.00 95.25 101 TRP A O 1
ATOM 765 N N . ALA A 1 102 ? -7.294 6.432 1.122 1.00 93.81 102 ALA A N 1
ATOM 766 C CA . ALA A 1 102 ? -6.487 7.636 1.284 1.00 93.81 102 ALA A CA 1
ATOM 767 C C . ALA A 1 102 ? -6.687 8.567 0.073 1.00 93.81 102 ALA A C 1
ATOM 769 O O . ALA A 1 102 ? -6.577 8.153 -1.080 1.00 93.81 102 ALA A O 1
ATOM 770 N N . ARG A 1 103 ? -7.029 9.835 0.331 1.00 91.38 103 ARG A N 1
ATOM 771 C CA . ARG A 1 103 ? -7.404 10.803 -0.722 1.00 91.38 103 ARG A CA 1
ATOM 772 C C . ARG A 1 103 ? -6.200 11.420 -1.431 1.00 91.38 103 ARG A C 1
ATOM 774 O O . ARG A 1 103 ? -6.340 11.932 -2.536 1.00 91.38 103 ARG A O 1
ATOM 781 N N . ASP A 1 104 ? -5.046 11.384 -0.783 1.00 94.25 104 ASP A N 1
ATOM 782 C CA . ASP A 1 104 ? -3.786 12.008 -1.177 1.00 94.25 104 ASP A CA 1
ATOM 783 C C . ASP A 1 104 ? -2.804 11.006 -1.810 1.00 94.25 104 ASP A C 1
ATOM 785 O O . ASP A 1 104 ? -1.589 11.213 -1.786 1.00 94.25 104 ASP A O 1
ATOM 789 N N . GLU A 1 105 ? -3.325 9.912 -2.377 1.00 96.81 105 GLU A N 1
ATOM 790 C CA . GLU A 1 105 ? -2.532 8.882 -3.047 1.00 96.81 105 GLU A CA 1
ATOM 791 C C . GLU A 1 105 ? -2.667 8.958 -4.574 1.00 96.81 105 GLU A C 1
ATOM 793 O O . GLU A 1 105 ? -3.716 8.598 -5.127 1.00 96.81 105 GLU A O 1
ATOM 798 N N . PRO A 1 106 ? -1.619 9.413 -5.290 1.00 96.81 106 PRO A N 1
ATOM 799 C CA . PRO A 1 106 ? -1.665 9.535 -6.745 1.00 96.81 106 PRO A CA 1
ATOM 800 C C . PRO A 1 106 ? -1.410 8.205 -7.463 1.00 96.81 106 PRO A C 1
ATOM 802 O O . PRO A 1 106 ? -1.774 8.073 -8.633 1.00 96.81 106 PRO A O 1
ATOM 805 N N . THR A 1 107 ? -0.796 7.233 -6.779 1.00 97.88 107 THR A N 1
ATOM 806 C CA . THR A 1 107 ? -0.447 5.931 -7.355 1.00 97.88 107 THR A CA 1
ATOM 807 C C . THR A 1 107 ? -1.259 4.800 -6.749 1.00 97.88 107 THR A C 1
ATOM 809 O O . THR A 1 107 ? -1.526 4.783 -5.547 1.00 97.88 107 THR A O 1
ATOM 812 N N . ARG A 1 108 ? -1.577 3.814 -7.584 1.00 97.44 108 ARG A N 1
ATOM 813 C CA . ARG A 1 108 ? -2.324 2.615 -7.227 1.00 97.44 108 ARG A CA 1
ATOM 814 C C . ARG A 1 108 ? -1.646 1.807 -6.123 1.00 97.44 108 ARG A C 1
ATOM 816 O O . ARG A 1 108 ? -2.313 1.433 -5.164 1.00 97.44 108 ARG A O 1
ATOM 823 N N . LEU A 1 109 ? -0.327 1.600 -6.219 1.00 98.00 109 LEU A N 1
ATOM 824 C CA . LEU A 1 109 ? 0.451 0.948 -5.158 1.00 98.00 109 LEU A CA 1
ATOM 825 C C . LEU A 1 109 ? 0.308 1.720 -3.845 1.00 98.00 109 LEU A C 1
ATOM 827 O O . LEU A 1 109 ? -0.016 1.117 -2.831 1.00 98.00 109 LEU A O 1
ATOM 831 N N . GLY A 1 110 ? 0.466 3.049 -3.864 1.00 98.06 110 GLY A N 1
ATOM 832 C CA . GLY A 1 110 ? 0.311 3.878 -2.666 1.00 98.06 110 GLY A CA 1
ATOM 833 C C . GLY A 1 110 ? -1.083 3.782 -2.040 1.00 98.06 110 GLY A C 1
ATOM 834 O O . GLY A 1 110 ? -1.204 3.579 -0.831 1.00 98.06 110 GLY A O 1
ATOM 835 N N . ALA A 1 111 ? -2.136 3.837 -2.861 1.00 98.06 111 ALA A N 1
ATOM 836 C CA . ALA A 1 111 ? -3.517 3.692 -2.405 1.00 98.06 111 ALA A CA 1
ATOM 837 C C . ALA A 1 111 ? -3.771 2.319 -1.763 1.00 98.06 111 ALA A C 1
ATOM 839 O O . 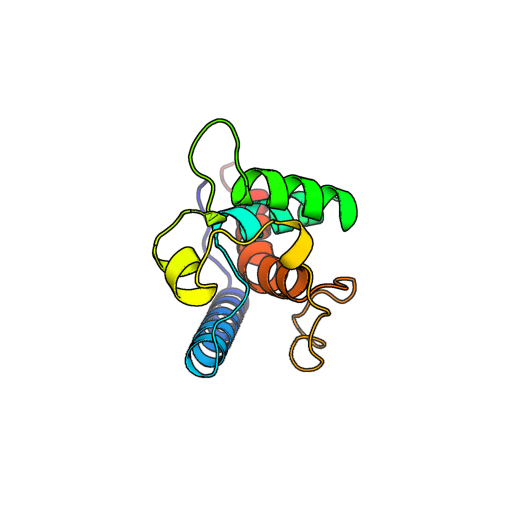ALA A 1 111 ? -4.317 2.248 -0.661 1.00 98.06 111 ALA A O 1
ATOM 840 N N . LEU A 1 112 ? -3.335 1.233 -2.411 1.00 98.25 112 LEU A N 1
ATOM 841 C CA . LEU A 1 112 ? -3.477 -0.133 -1.899 1.00 98.25 112 LEU A CA 1
ATOM 842 C C . LEU A 1 112 ? -2.618 -0.375 -0.649 1.00 98.25 112 LEU A C 1
ATOM 844 O O . LEU A 1 112 ? -3.078 -1.008 0.300 1.00 98.25 112 LEU A O 1
ATOM 848 N N . ALA A 1 113 ? -1.397 0.160 -0.618 1.00 98.19 113 ALA A N 1
ATOM 849 C CA . ALA A 1 113 ? -0.493 0.060 0.520 1.00 98.19 113 ALA A CA 1
ATOM 850 C C . ALA A 1 113 ? -1.113 0.689 1.767 1.00 98.19 113 ALA A C 1
ATOM 852 O O . ALA A 1 113 ? -1.207 0.047 2.809 1.00 98.19 113 ALA A O 1
ATOM 853 N N . ARG A 1 114 ? -1.613 1.919 1.654 1.00 97.62 114 ARG A N 1
ATOM 854 C CA . ARG A 1 114 ? -2.297 2.578 2.770 1.00 97.62 114 ARG A CA 1
ATOM 855 C C . ARG A 1 114 ? -3.583 1.868 3.166 1.00 97.62 114 ARG A C 1
ATOM 857 O O . ARG A 1 114 ? -3.858 1.705 4.351 1.00 97.62 114 ARG A O 1
ATOM 864 N N . ARG A 1 115 ? -4.333 1.364 2.183 1.00 97.00 115 ARG A N 1
ATOM 865 C CA . ARG A 1 115 ? -5.559 0.594 2.416 1.00 97.00 115 ARG A CA 1
ATOM 866 C C . ARG A 1 115 ? -5.323 -0.652 3.268 1.00 97.00 115 ARG A C 1
ATOM 868 O O . ARG A 1 115 ? -6.153 -0.951 4.119 1.00 97.00 115 ARG A O 1
ATOM 875 N N . VAL A 1 116 ? -4.232 -1.382 3.034 1.00 96.56 116 VAL A N 1
ATOM 876 C CA . VAL A 1 116 ? -3.945 -2.623 3.768 1.00 96.56 116 VAL A CA 1
ATOM 877 C C . VAL A 1 116 ? -3.220 -2.371 5.097 1.00 96.56 116 VAL A C 1
ATOM 879 O O . VAL A 1 116 ? -3.495 -3.065 6.073 1.00 96.56 116 VAL A O 1
ATOM 882 N N . TRP A 1 117 ? -2.322 -1.380 5.162 1.00 96.69 117 TRP A N 1
ATOM 883 C CA . TRP A 1 117 ? -1.390 -1.229 6.287 1.00 96.69 117 TRP A CA 1
ATOM 884 C C . TRP A 1 117 ? -1.792 -0.192 7.333 1.00 96.69 117 TRP A C 1
ATOM 886 O O . TRP A 1 117 ? -1.480 -0.400 8.503 1.00 96.69 117 TRP A O 1
ATOM 896 N N . ASP A 1 118 ? -2.474 0.899 6.965 1.00 94.75 118 ASP A N 1
ATOM 897 C CA . ASP A 1 118 ? -2.669 2.042 7.874 1.00 94.75 118 ASP A CA 1
ATOM 898 C C . ASP A 1 118 ? -3.310 1.629 9.201 1.00 94.75 118 ASP A C 1
ATOM 900 O O . ASP A 1 118 ? -2.803 1.967 10.268 1.00 94.75 118 ASP A O 1
ATOM 904 N N . ARG A 1 119 ? -4.378 0.821 9.148 1.00 92.25 119 ARG A N 1
ATOM 905 C CA . ARG A 1 119 ? -5.078 0.368 10.359 1.00 92.25 119 ARG A CA 1
ATOM 906 C C . ARG A 1 119 ? -4.217 -0.482 11.270 1.00 92.25 119 ARG A C 1
ATOM 908 O O . ARG A 1 119 ? -4.319 -0.350 12.487 1.00 92.25 119 ARG A O 1
ATOM 915 N N . LEU A 1 120 ? -3.402 -1.363 10.691 1.00 91.81 120 LEU A N 1
ATOM 916 C CA . LEU A 1 120 ? -2.471 -2.159 11.476 1.00 91.81 120 LEU A CA 1
ATOM 917 C C . LEU A 1 120 ? -1.484 -1.222 12.170 1.00 91.81 120 LEU A C 1
ATOM 919 O O . LEU A 1 120 ? -1.391 -1.243 13.391 1.00 91.81 120 LEU A O 1
ATOM 923 N N . LEU A 1 121 ? -0.824 -0.351 11.407 1.00 92.44 121 LEU A N 1
ATOM 924 C CA . LEU A 1 121 ? 0.187 0.567 11.927 1.00 92.44 121 LEU A CA 1
ATOM 925 C C . LEU A 1 121 ? -0.375 1.545 12.979 1.00 92.44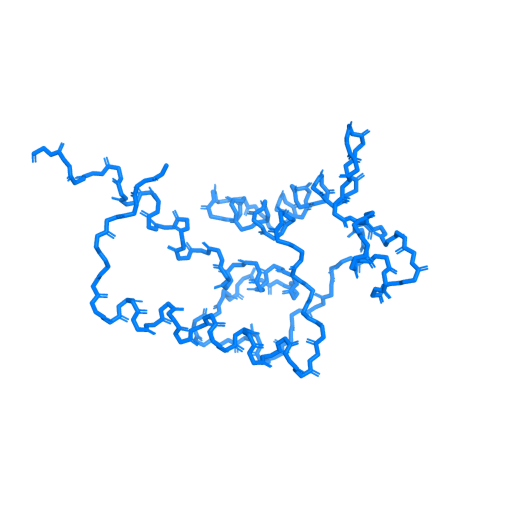 121 LEU A C 1
ATOM 927 O O . LEU A 1 121 ? 0.326 1.918 13.923 1.00 92.44 121 LEU A O 1
ATOM 931 N N . ASP A 1 122 ? -1.639 1.951 12.853 1.00 88.94 122 ASP A N 1
ATOM 932 C CA . ASP A 1 122 ? -2.333 2.761 13.855 1.00 88.94 122 ASP A CA 1
ATOM 933 C C . ASP A 1 122 ? -2.600 1.985 15.145 1.00 88.94 122 ASP A C 1
ATOM 935 O O . ASP A 1 122 ? -2.340 2.500 16.237 1.00 88.94 122 ASP A O 1
ATOM 939 N N . ALA A 1 123 ? -3.034 0.728 15.032 1.00 86.94 123 ALA A N 1
ATOM 940 C CA . ALA A 1 123 ? -3.222 -0.148 16.183 1.00 86.94 123 ALA A CA 1
ATOM 941 C C . ALA A 1 123 ? -1.896 -0.451 16.906 1.00 86.94 123 ALA A C 1
ATOM 943 O O . ALA A 1 123 ? -1.869 -0.515 18.135 1.00 86.94 123 ALA A O 1
ATOM 944 N N . GLU A 1 124 ? -0.784 -0.573 16.177 1.00 86.50 124 GLU A N 1
ATOM 945 C CA . GLU A 1 124 ? 0.541 -0.776 16.776 1.00 86.50 124 GLU A CA 1
ATOM 946 C C . GLU A 1 124 ? 1.011 0.432 17.588 1.00 86.50 124 GLU A C 1
ATOM 948 O O . GLU A 1 124 ? 1.583 0.267 18.664 1.00 86.50 124 GLU A O 1
ATOM 953 N N . ALA A 1 125 ? 0.740 1.652 17.117 1.00 77.31 125 ALA A N 1
ATOM 954 C CA . ALA A 1 125 ? 1.091 2.857 17.864 1.00 77.31 125 ALA A CA 1
ATOM 955 C C . ALA A 1 125 ? 0.197 3.063 19.097 1.00 77.31 125 ALA A C 1
ATOM 957 O O . ALA A 1 125 ? 0.691 3.477 20.149 1.00 77.31 125 ALA A O 1
ATOM 958 N N . GLY A 1 126 ? -1.099 2.751 18.984 1.00 64.06 126 GLY A N 1
ATOM 959 C CA . GLY A 1 126 ? -2.056 2.825 20.093 1.00 64.06 126 GLY A CA 1
ATOM 960 C C . GLY A 1 126 ? -1.870 1.733 21.157 1.00 64.06 126 GLY A C 1
ATOM 961 O O . GLY A 1 126 ? -2.186 1.954 22.325 1.00 64.06 126 GLY A O 1
ATOM 962 N N . GLY A 1 127 ? -1.301 0.580 20.789 1.00 52.12 127 GLY A N 1
ATOM 963 C CA . GLY A 1 127 ? -1.056 -0.561 21.683 1.00 52.12 127 GLY A CA 1
ATOM 964 C C . GLY A 1 127 ? 0.022 -0.340 22.752 1.00 52.12 127 GLY A C 1
ATOM 965 O O . GLY A 1 127 ? 0.145 -1.140 23.676 1.00 52.12 127 GLY A O 1
ATOM 966 N N . THR A 1 128 ? 0.780 0.757 22.681 1.00 46.97 128 THR A N 1
ATOM 967 C CA . THR A 1 128 ? 1.857 1.073 23.640 1.00 46.97 128 THR A CA 1
ATOM 968 C C . THR A 1 128 ? 1.369 1.701 24.959 1.00 46.97 128 THR A C 1
ATOM 970 O O . THR A 1 128 ? 2.194 2.040 25.802 1.00 46.97 128 THR A O 1
ATOM 973 N N . GLY A 1 129 ? 0.054 1.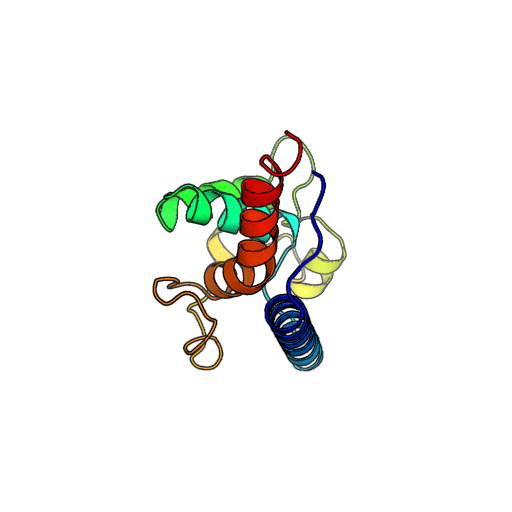877 25.155 1.00 42.72 129 GLY A N 1
ATOM 974 C CA . GLY A 1 129 ? -0.507 2.685 26.251 1.00 42.72 129 GLY A CA 1
ATOM 975 C C . GLY A 1 129 ? -1.523 2.019 27.187 1.00 42.72 129 GLY A C 1
ATOM 976 O O . GLY A 1 129 ? -2.133 2.731 27.975 1.00 42.72 129 GLY A O 1
ATOM 977 N N . ALA A 1 130 ? -1.738 0.700 27.133 1.00 36.03 130 ALA A N 1
ATOM 978 C CA . ALA A 1 130 ? -2.770 0.021 27.939 1.00 36.03 130 ALA A CA 1
ATOM 979 C C . ALA A 1 130 ? -2.200 -0.991 28.954 1.00 36.03 130 ALA A C 1
ATOM 981 O O . ALA A 1 130 ? -2.709 -2.102 29.095 1.00 36.03 130 ALA A O 1
ATOM 982 N N . ALA A 1 131 ? -1.133 -0.605 29.655 1.00 38.81 131 ALA A N 1
ATOM 983 C CA . ALA A 1 131 ? -0.645 -1.299 30.845 1.00 38.81 131 ALA A CA 1
ATOM 984 C C . ALA A 1 131 ? -0.081 -0.282 31.854 1.00 38.81 131 ALA A C 1
ATOM 986 O O . ALA A 1 131 ? 1.133 -0.106 31.948 1.00 38.81 131 ALA A O 1
ATOM 987 N N . ALA A 1 132 ? -0.970 0.410 32.571 1.00 33.25 132 ALA A N 1
ATOM 988 C CA . ALA A 1 132 ? -0.687 1.077 33.843 1.00 33.25 132 ALA A CA 1
ATOM 989 C C . ALA A 1 132 ? -1.986 1.215 34.644 1.00 33.25 132 ALA A C 1
ATOM 991 O O . ALA A 1 132 ? -2.970 1.723 34.060 1.00 33.25 132 ALA A O 1
#

InterPro domains:
  IPR011335 Restriction endonuclease type II-like [SSF52980] (3-81)
  IPR041500 RecBCD enzyme subunit RecC, C-terminal [PF17946] (8-44)

Foldseek 3Di:
DDFDDDDPVLVVVLVVLVVVVVVVCVVDNQLADPQLLQQLQVCVLVVHDNVVSLVRSQCQLPPPPDHHPLPDPVNCVVPVHSDHSVVSFAADDPVLDDPQWDNRRGGRSNRVSNSNPVSVVVSVVVVVPPDD

Sequence (132 aa):
SVLGPLGVDDARTALAELVALHRAGLDEPLPLPIKTAEAYASRRRGGGSVLAAQDAAARRWDSDRFPGEAADPEHLLLHGRELPSAELWFPTKDAERGAGWARDEPTRLGALARRVWDRLLDAEAGGTGAAA

Secondary structure (DSSP, 8-state):
--PPPPPHHHHHHHHHHHHHHHHHHHHS--S--HHHHHHHHHHHHTT--HHHHHHHHHHHHS-TTTT-GGGSHHHHHHHSS---GGG--PBPPGGGSSTTS-TT--BHHHHHHHHHHHHHHHHHHHGGG---

Radius of gyration: 15.6 Å; chains: 1; bounding box: 39×29×51 Å

pLDDT: mean 91.09, std 12.8, range [33.25, 98.56]

Organism: NCBI:txid351215